Protein AF-A0A7S2HSY0-F1 (afdb_monomer_lite)

Structure (mmCIF, N/CA/C/O backbone):
data_AF-A0A7S2HSY0-F1
#
_entry.id   AF-A0A7S2HSY0-F1
#
loop_
_atom_site.group_PDB
_atom_site.id
_atom_site.type_symbol
_atom_site.label_atom_id
_atom_site.label_alt_id
_atom_site.label_comp_id
_atom_site.label_asym_id
_atom_site.label_entity_id
_atom_site.label_seq_id
_atom_site.pdbx_PDB_ins_code
_atom_site.Cartn_x
_atom_site.Cartn_y
_atom_site.Cartn_z
_atom_site.occupancy
_atom_site.B_iso_or_equiv
_atom_site.auth_seq_id
_atom_site.auth_comp_id
_atom_site.auth_asym_id
_atom_site.auth_atom_id
_atom_site.pdbx_PDB_model_num
ATOM 1 N N . GLY A 1 1 ? -16.387 -2.487 24.674 1.00 50.28 1 GLY A N 1
ATOM 2 C CA . GLY A 1 1 ? -15.276 -2.075 25.544 1.00 50.28 1 GLY A CA 1
ATOM 3 C C . GLY A 1 1 ? -14.311 -3.223 25.695 1.00 50.28 1 GLY A C 1
ATOM 4 O O . GLY A 1 1 ? -14.611 -4.156 26.430 1.00 50.28 1 GLY A O 1
ATOM 5 N N . ARG A 1 2 ? -13.212 -3.181 24.946 1.00 49.91 2 ARG A N 1
ATOM 6 C CA . ARG A 1 2 ? -11.976 -3.910 25.230 1.00 49.91 2 ARG A CA 1
ATOM 7 C C . ARG A 1 2 ? -10.897 -3.229 24.392 1.00 49.91 2 ARG A C 1
ATOM 9 O O . ARG A 1 2 ? -10.767 -3.517 23.208 1.00 49.91 2 ARG A O 1
ATOM 16 N N . ASP A 1 3 ? -10.231 -2.250 24.988 1.00 60.75 3 ASP A N 1
ATOM 17 C CA . ASP A 1 3 ? -9.017 -1.666 24.432 1.00 60.75 3 ASP A CA 1
ATOM 18 C C . ASP A 1 3 ? -7.952 -2.764 24.460 1.00 60.75 3 ASP A C 1
ATOM 20 O O . ASP A 1 3 ? -7.423 -3.101 25.517 1.00 60.75 3 ASP A O 1
ATOM 24 N N . ASP A 1 4 ? -7.742 -3.423 23.320 1.00 71.06 4 ASP A N 1
ATOM 25 C CA . ASP A 1 4 ? -6.657 -4.381 23.150 1.00 71.06 4 ASP A CA 1
ATOM 26 C C . ASP A 1 4 ? -5.344 -3.582 23.070 1.00 71.06 4 ASP A C 1
ATOM 28 O O . ASP A 1 4 ? -5.139 -2.845 22.096 1.00 71.06 4 ASP A O 1
ATOM 32 N N . PRO A 1 5 ? -4.461 -3.672 24.081 1.00 71.12 5 PRO A N 1
ATOM 33 C CA . PRO A 1 5 ? -3.216 -2.912 24.097 1.00 71.12 5 PRO A CA 1
ATOM 34 C C . PRO A 1 5 ? -2.308 -3.268 22.910 1.00 71.12 5 PRO A C 1
ATOM 36 O O . PRO A 1 5 ? -1.558 -2.411 22.444 1.00 71.12 5 PRO A O 1
ATOM 39 N N . GLY A 1 6 ? -2.415 -4.488 22.369 1.00 82.94 6 GLY A N 1
ATOM 40 C CA . GLY A 1 6 ? -1.711 -4.890 21.154 1.00 82.94 6 GLY A CA 1
ATOM 41 C C . GLY A 1 6 ? -2.237 -4.166 19.917 1.00 82.94 6 GLY A C 1
ATOM 42 O O . GLY A 1 6 ? -1.451 -3.721 19.083 1.00 82.94 6 GLY A O 1
ATOM 43 N N . ARG A 1 7 ? -3.557 -3.961 19.827 1.00 81.81 7 ARG A N 1
ATOM 44 C CA . ARG A 1 7 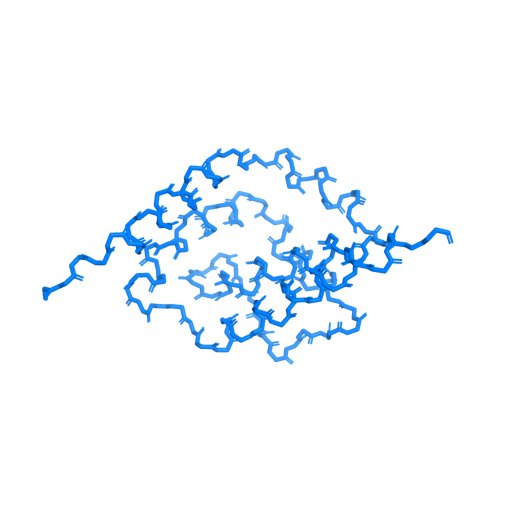? -4.186 -3.214 18.726 1.00 81.81 7 ARG A CA 1
ATOM 45 C C . ARG A 1 7 ? -3.765 -1.748 18.722 1.00 81.81 7 ARG A C 1
ATOM 47 O O . ARG A 1 7 ? -3.405 -1.226 17.672 1.00 81.81 7 ARG A O 1
ATOM 54 N N . ALA A 1 8 ? -3.779 -1.097 19.885 1.00 85.19 8 ALA A N 1
ATOM 55 C CA . ALA A 1 8 ? -3.350 0.296 20.014 1.00 85.19 8 ALA A CA 1
ATOM 56 C C . ALA A 1 8 ? -1.855 0.472 19.687 1.00 85.19 8 ALA A C 1
ATOM 58 O O . ALA A 1 8 ? -1.487 1.396 18.965 1.00 85.19 8 ALA A O 1
ATOM 59 N N . ALA A 1 9 ? -1.001 -0.446 20.151 1.00 88.94 9 ALA A N 1
ATOM 60 C CA . ALA A 1 9 ? 0.423 -0.426 19.828 1.00 88.94 9 ALA A CA 1
ATOM 61 C C . ALA A 1 9 ? 0.682 -0.637 18.326 1.00 88.94 9 ALA A C 1
ATOM 63 O O . ALA A 1 9 ? 1.468 0.100 17.736 1.00 88.94 9 ALA A O 1
ATOM 64 N N . ALA A 1 10 ? -0.005 -1.595 17.693 1.00 87.75 10 ALA A N 1
ATOM 65 C CA . ALA A 1 10 ? 0.102 -1.833 16.253 1.00 87.75 10 ALA A CA 1
ATOM 66 C C . ALA A 1 10 ? -0.368 -0.622 15.434 1.00 87.75 10 ALA A C 1
ATOM 68 O O . ALA A 1 10 ? 0.255 -0.272 14.434 1.00 87.75 10 ALA A O 1
ATOM 69 N N . PHE A 1 11 ? -1.435 0.041 15.884 1.00 89.75 11 PHE A N 1
ATOM 70 C CA . PHE A 1 11 ? -1.953 1.254 15.263 1.00 89.75 11 PHE A CA 1
ATOM 71 C C . PHE A 1 11 ? -0.922 2.391 15.278 1.00 89.75 11 PHE A C 1
ATOM 73 O O . PHE A 1 11 ? -0.629 2.970 14.232 1.00 89.75 11 PHE A O 1
ATOM 80 N N . GLU A 1 12 ? -0.351 2.700 16.446 1.00 90.19 12 GLU A N 1
ATOM 81 C CA . GLU A 1 12 ? 0.638 3.778 16.582 1.00 90.19 12 GLU A CA 1
ATOM 82 C C . GLU A 1 12 ? 1.959 3.447 15.880 1.00 90.19 12 GLU A C 1
ATOM 84 O O . GLU A 1 12 ? 2.525 4.311 15.211 1.00 90.19 12 GLU A O 1
ATOM 89 N N . ALA A 1 13 ? 2.422 2.195 15.955 1.00 90.62 13 ALA A N 1
ATOM 90 C CA . ALA A 1 13 ? 3.607 1.751 15.225 1.00 90.62 13 ALA A CA 1
ATOM 91 C C . ALA A 1 13 ? 3.424 1.924 13.711 1.00 90.62 13 ALA A C 1
ATOM 93 O O . ALA A 1 13 ? 4.269 2.529 13.053 1.00 90.62 13 ALA A O 1
ATOM 94 N N . LEU A 1 14 ? 2.286 1.471 13.172 1.00 89.38 14 LEU A N 1
ATOM 95 C CA . LEU A 1 14 ? 1.962 1.636 11.759 1.00 89.38 14 LEU A CA 1
ATOM 96 C C . LEU A 1 14 ? 1.914 3.118 11.376 1.00 89.38 14 LEU A C 1
ATOM 98 O O . LEU A 1 14 ? 2.530 3.516 10.394 1.00 89.38 14 LEU A O 1
ATOM 102 N N . LYS A 1 15 ? 1.237 3.954 12.166 1.00 90.50 15 LYS A N 1
ATOM 103 C CA . LYS A 1 15 ? 1.156 5.396 11.913 1.00 90.50 15 LYS A CA 1
ATOM 104 C C . LYS A 1 15 ? 2.540 6.053 11.879 1.00 90.50 15 LYS A C 1
ATOM 106 O O . LYS A 1 15 ? 2.825 6.783 10.935 1.00 90.50 15 LYS A O 1
ATOM 111 N N . SER A 1 16 ? 3.402 5.736 12.846 1.00 91.06 16 SER A N 1
ATOM 112 C CA . SER A 1 16 ? 4.780 6.234 12.887 1.00 91.06 16 SER A CA 1
ATOM 113 C C . SER A 1 16 ? 5.559 5.851 11.628 1.00 91.06 16 SER A C 1
ATOM 115 O O . SER A 1 16 ? 6.187 6.709 11.021 1.00 91.06 16 SER A O 1
ATOM 117 N N . THR A 1 17 ? 5.487 4.591 11.187 1.00 92.12 17 THR A N 1
ATOM 118 C CA . THR A 1 17 ? 6.174 4.141 9.963 1.00 92.12 17 THR A CA 1
ATOM 119 C C . THR A 1 17 ? 5.642 4.833 8.704 1.00 92.12 17 THR A C 1
ATOM 121 O O . THR A 1 17 ? 6.395 5.122 7.778 1.00 92.12 17 THR A O 1
ATOM 124 N N . LEU A 1 18 ? 4.341 5.124 8.647 1.00 92.38 18 LEU A N 1
ATOM 125 C CA . LEU A 1 18 ? 3.716 5.799 7.503 1.00 92.38 18 LEU A CA 1
ATOM 126 C C . LEU A 1 18 ? 4.090 7.282 7.386 1.00 92.38 18 LEU A C 1
ATOM 128 O O . LEU A 1 18 ? 4.004 7.859 6.293 1.00 92.38 18 LEU A O 1
ATOM 132 N N . ASP A 1 19 ? 4.502 7.908 8.485 1.00 90.62 19 ASP A N 1
ATOM 133 C CA . ASP A 1 19 ? 4.986 9.287 8.484 1.00 90.62 19 ASP A CA 1
ATOM 134 C C . ASP A 1 19 ? 6.381 9.408 7.846 1.00 90.62 19 ASP A C 1
ATOM 136 O O . ASP A 1 19 ? 6.660 10.421 7.200 1.00 90.62 19 ASP A O 1
ATOM 140 N N . ASP A 1 20 ? 7.187 8.342 7.886 1.00 93.44 20 ASP A N 1
ATOM 141 C CA . ASP A 1 20 ? 8.519 8.284 7.265 1.00 93.44 20 ASP A CA 1
ATOM 142 C C . ASP A 1 20 ? 8.474 8.134 5.731 1.00 93.44 20 ASP A C 1
ATOM 144 O O . ASP A 1 20 ? 9.462 8.384 5.030 1.00 93.44 20 ASP A O 1
ATOM 148 N N . ILE A 1 21 ? 7.323 7.749 5.166 1.00 94.56 21 ILE A N 1
ATOM 149 C CA . ILE A 1 21 ? 7.168 7.564 3.719 1.00 94.56 21 ILE A CA 1
ATOM 150 C C . ILE A 1 21 ? 6.989 8.923 3.033 1.00 94.56 21 ILE A C 1
ATOM 152 O O . ILE A 1 21 ? 6.042 9.673 3.289 1.00 94.56 21 ILE A O 1
ATOM 156 N N . SER A 1 22 ? 7.876 9.214 2.080 1.00 95.75 22 SER A N 1
ATOM 157 C CA . SER A 1 22 ? 7.871 10.454 1.306 1.00 95.75 22 SER A CA 1
ATOM 158 C C . SER A 1 22 ? 7.482 10.220 -0.155 1.00 95.75 22 SER A C 1
ATOM 160 O O . SER A 1 22 ? 7.630 9.132 -0.706 1.00 95.75 22 SER A O 1
ATOM 162 N N . VAL A 1 23 ? 7.033 11.277 -0.838 1.00 96.12 23 VAL A N 1
ATOM 163 C CA . VAL A 1 23 ? 6.786 11.218 -2.292 1.00 96.12 23 VAL A CA 1
ATOM 164 C C . VAL A 1 23 ? 8.056 10.823 -3.044 1.00 96.12 23 VAL A C 1
ATOM 166 O O . VAL A 1 23 ? 7.985 10.040 -3.988 1.00 96.12 23 VAL A O 1
ATOM 169 N N . LYS A 1 24 ? 9.216 11.333 -2.609 1.00 96.25 24 LYS A N 1
ATOM 170 C CA . LYS A 1 24 ? 10.506 11.004 -3.214 1.00 96.25 24 LYS A CA 1
ATOM 171 C C . LYS A 1 24 ? 10.816 9.513 -3.089 1.00 96.25 24 LYS A C 1
ATOM 173 O O . LYS A 1 24 ? 11.123 8.899 -4.100 1.00 96.25 24 LYS A O 1
ATOM 178 N N . SER A 1 25 ? 10.667 8.926 -1.899 1.00 96.31 25 SER A N 1
ATOM 179 C CA . SER A 1 25 ? 10.943 7.497 -1.711 1.00 96.31 25 SER A CA 1
ATOM 180 C C . SER A 1 25 ? 10.023 6.617 -2.555 1.00 96.31 25 SER A C 1
ATOM 182 O O . SER A 1 25 ? 10.495 5.634 -3.107 1.00 96.31 25 SER A O 1
ATOM 184 N N . ILE A 1 26 ? 8.752 6.994 -2.753 1.00 96.56 26 ILE A N 1
ATOM 185 C CA . ILE A 1 26 ? 7.865 6.282 -3.689 1.00 96.56 26 ILE A CA 1
ATOM 186 C C . ILE A 1 26 ? 8.343 6.407 -5.141 1.00 96.56 26 ILE A C 1
ATOM 188 O O . ILE A 1 26 ? 8.318 5.426 -5.879 1.00 96.56 26 ILE A O 1
ATOM 192 N N . LEU A 1 27 ? 8.766 7.596 -5.578 1.00 96.00 27 LEU A N 1
ATOM 193 C CA . LEU A 1 27 ? 9.273 7.792 -6.940 1.00 96.00 27 LEU A CA 1
ATOM 194 C C . LEU A 1 27 ? 10.554 6.989 -7.188 1.00 96.00 27 LEU A C 1
ATOM 196 O O . LEU A 1 27 ? 10.639 6.302 -8.204 1.00 96.00 27 LEU A O 1
ATOM 200 N N . ASP A 1 28 ? 11.493 7.023 -6.245 1.00 96.12 28 ASP A N 1
ATOM 201 C CA . ASP A 1 28 ? 12.734 6.250 -6.309 1.00 96.12 28 ASP A CA 1
ATOM 202 C C . ASP A 1 28 ? 12.420 4.741 -6.310 1.00 96.12 28 ASP A C 1
ATOM 204 O O . ASP A 1 28 ? 12.915 3.996 -7.156 1.00 96.12 28 ASP A O 1
ATOM 208 N N . PHE A 1 29 ? 11.500 4.296 -5.447 1.00 95.50 29 PHE A N 1
ATOM 209 C CA . PHE A 1 29 ? 11.060 2.902 -5.363 1.00 95.50 29 PHE A CA 1
ATOM 210 C C . PHE A 1 29 ? 10.406 2.394 -6.654 1.00 95.50 29 PHE A C 1
ATOM 212 O O . PHE A 1 29 ? 10.634 1.256 -7.046 1.00 95.50 29 PHE A O 1
ATOM 219 N N . ARG A 1 30 ? 9.655 3.230 -7.382 1.00 94.81 30 ARG A N 1
ATOM 220 C CA . ARG A 1 30 ? 9.100 2.856 -8.700 1.00 94.81 30 ARG A CA 1
ATOM 221 C C . ARG A 1 30 ? 10.171 2.594 -9.753 1.00 94.81 30 ARG A C 1
ATOM 223 O O . ARG A 1 30 ? 9.936 1.809 -10.664 1.00 94.81 30 ARG A O 1
ATOM 230 N N . VAL A 1 31 ? 11.298 3.294 -9.677 1.00 93.38 31 VAL A N 1
ATOM 231 C CA . VAL A 1 31 ? 12.403 3.121 -10.627 1.00 93.38 31 VAL A CA 1
ATOM 232 C C . VAL A 1 31 ? 13.250 1.916 -10.234 1.00 93.38 31 VAL A C 1
ATOM 234 O O . VAL A 1 31 ? 13.617 1.121 -11.090 1.00 93.38 31 VAL A O 1
ATOM 237 N N . MET A 1 32 ? 13.539 1.774 -8.940 1.00 93.88 32 MET A N 1
ATOM 238 C CA . MET A 1 32 ? 14.461 0.762 -8.421 1.00 93.88 32 MET A CA 1
ATOM 239 C C . MET A 1 32 ? 13.812 -0.598 -8.149 1.00 93.88 32 MET A C 1
ATOM 241 O O . MET A 1 32 ? 14.513 -1.601 -8.133 1.00 93.88 32 MET A O 1
ATOM 245 N N . GLY A 1 33 ? 12.502 -0.638 -7.899 1.00 90.88 33 GLY A N 1
ATOM 246 C CA . GLY A 1 33 ? 11.779 -1.860 -7.540 1.00 90.88 33 GLY A CA 1
ATOM 247 C C . GLY A 1 33 ? 11.431 -2.758 -8.726 1.00 90.88 33 GLY A C 1
ATOM 248 O O . GLY A 1 33 ? 11.073 -3.910 -8.520 1.00 90.88 33 GLY A O 1
ATOM 249 N N . ALA A 1 34 ? 11.546 -2.258 -9.959 1.00 91.19 34 ALA A N 1
ATOM 250 C CA . ALA A 1 34 ? 11.261 -3.046 -11.151 1.00 91.19 34 ALA A CA 1
ATOM 251 C C . ALA A 1 34 ? 12.275 -4.191 -11.308 1.00 91.19 34 ALA A C 1
ATOM 253 O O . ALA A 1 34 ? 13.484 -3.957 -11.323 1.00 91.19 34 ALA A O 1
ATOM 254 N N . GLY A 1 35 ? 11.781 -5.419 -11.457 1.00 90.62 35 GLY A N 1
ATOM 255 C CA . GLY A 1 35 ? 12.602 -6.624 -11.539 1.00 90.62 35 GLY A CA 1
ATOM 256 C C . GLY A 1 35 ? 13.153 -7.093 -10.191 1.00 90.62 35 GLY A C 1
ATOM 257 O O . GLY A 1 35 ? 14.030 -7.955 -10.176 1.00 90.62 35 GLY A O 1
ATOM 258 N N . VAL A 1 36 ? 12.672 -6.537 -9.072 1.00 94.38 36 VAL A N 1
ATOM 259 C CA . VAL A 1 36 ? 13.017 -6.974 -7.712 1.00 94.38 36 VAL A CA 1
ATOM 260 C C . VAL A 1 36 ? 11.774 -7.618 -7.090 1.00 94.38 36 VAL A C 1
ATOM 262 O O . VAL A 1 36 ? 10.942 -6.894 -6.544 1.00 94.38 36 VAL A O 1
ATOM 265 N N . PRO A 1 37 ? 11.637 -8.956 -7.136 1.00 92.81 37 PRO A N 1
ATOM 266 C CA . PRO A 1 37 ? 10.404 -9.653 -6.760 1.00 92.81 37 PRO A CA 1
ATOM 267 C C . PRO A 1 37 ? 9.845 -9.269 -5.377 1.00 92.81 37 PRO A C 1
ATOM 269 O O . PRO A 1 37 ? 8.684 -8.874 -5.270 1.00 92.81 37 PRO A O 1
ATOM 272 N N . VAL A 1 38 ? 10.700 -9.193 -4.349 1.00 94.75 38 VAL A N 1
ATOM 273 C CA . VAL A 1 38 ? 10.322 -8.707 -3.008 1.00 94.75 38 VAL A CA 1
ATOM 274 C C . VAL A 1 38 ? 9.734 -7.292 -3.043 1.00 94.75 38 VAL A C 1
ATOM 276 O O . VAL A 1 38 ? 8.726 -7.016 -2.393 1.00 94.75 38 VAL A O 1
ATOM 279 N N . ALA A 1 39 ? 10.342 -6.371 -3.794 1.00 95.06 39 ALA A N 1
ATOM 280 C CA . ALA A 1 39 ? 9.861 -4.995 -3.888 1.00 95.06 39 ALA A CA 1
ATOM 281 C C . ALA A 1 39 ? 8.508 -4.932 -4.608 1.00 95.06 39 ALA A C 1
ATOM 283 O O . ALA A 1 39 ? 7.602 -4.228 -4.160 1.00 95.06 39 ALA A O 1
ATOM 284 N N . GLU A 1 40 ? 8.350 -5.700 -5.685 1.00 95.81 40 GLU A N 1
ATOM 285 C CA . GLU A 1 40 ? 7.100 -5.795 -6.437 1.00 95.81 40 GLU A CA 1
ATOM 286 C C . GLU A 1 40 ? 5.968 -6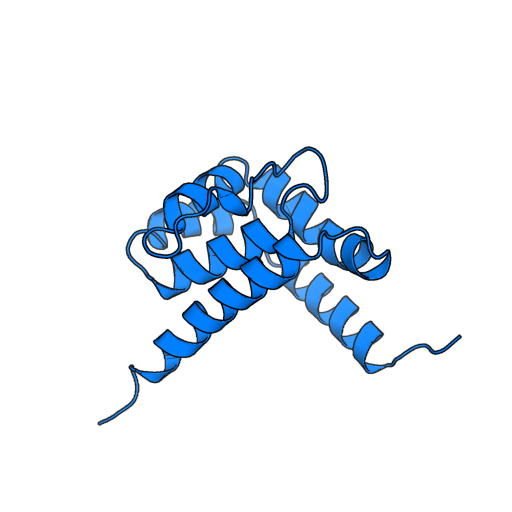.375 -5.580 1.00 95.81 40 GLU A C 1
ATOM 288 O O . GLU A 1 40 ? 4.855 -5.835 -5.566 1.00 95.81 40 GLU A O 1
ATOM 293 N N . ALA A 1 41 ? 6.263 -7.416 -4.801 1.00 95.94 41 ALA A N 1
ATOM 294 C CA . ALA A 1 41 ? 5.335 -8.038 -3.870 1.00 95.94 41 ALA A CA 1
ATOM 295 C C . ALA A 1 41 ? 4.930 -7.077 -2.738 1.00 95.94 41 ALA A C 1
ATOM 297 O O . ALA A 1 41 ? 3.737 -6.875 -2.511 1.00 95.94 41 ALA A O 1
ATOM 298 N N . VAL A 1 42 ? 5.881 -6.389 -2.090 1.00 96.44 42 VAL A N 1
ATOM 299 C CA . VAL A 1 42 ? 5.582 -5.379 -1.049 1.00 96.44 42 VAL A CA 1
ATOM 300 C C . VAL A 1 42 ? 4.725 -4.242 -1.605 1.00 96.44 42 VAL A C 1
ATOM 302 O O . VAL A 1 42 ? 3.740 -3.832 -0.984 1.00 96.44 42 VAL A O 1
ATOM 305 N N . ALA A 1 43 ? 5.067 -3.739 -2.792 1.00 97.00 43 ALA A N 1
ATOM 306 C CA . ALA A 1 43 ? 4.311 -2.681 -3.451 1.00 97.00 43 ALA A CA 1
ATOM 307 C C . ALA A 1 43 ? 2.865 -3.099 -3.722 1.00 97.00 43 ALA A C 1
ATOM 309 O O . ALA A 1 43 ? 1.928 -2.332 -3.486 1.00 97.00 43 ALA A O 1
ATOM 310 N N . THR A 1 44 ? 2.692 -4.326 -4.207 1.00 97.50 44 THR A N 1
ATOM 311 C CA . THR A 1 44 ? 1.384 -4.883 -4.545 1.00 97.50 44 THR A CA 1
ATOM 312 C C . THR A 1 44 ? 0.575 -5.164 -3.292 1.00 97.50 44 THR A C 1
ATOM 314 O O . THR A 1 44 ? -0.605 -4.826 -3.257 1.00 97.50 44 THR A O 1
ATOM 317 N N . ALA A 1 45 ? 1.202 -5.677 -2.233 1.00 97.50 45 ALA A N 1
ATOM 318 C CA . ALA A 1 45 ? 0.564 -5.876 -0.939 1.00 97.50 45 ALA A CA 1
ATOM 319 C C . ALA A 1 45 ? 0.010 -4.558 -0.381 1.00 97.50 45 ALA A C 1
ATOM 321 O O . ALA A 1 45 ? -1.169 -4.475 -0.029 1.00 97.50 45 ALA A O 1
ATOM 322 N N . ALA A 1 46 ? 0.830 -3.502 -0.374 1.00 97.06 46 ALA A N 1
ATOM 323 C CA . ALA A 1 46 ? 0.416 -2.179 0.080 1.00 97.06 46 ALA A CA 1
ATOM 324 C C . ALA A 1 46 ? -0.708 -1.6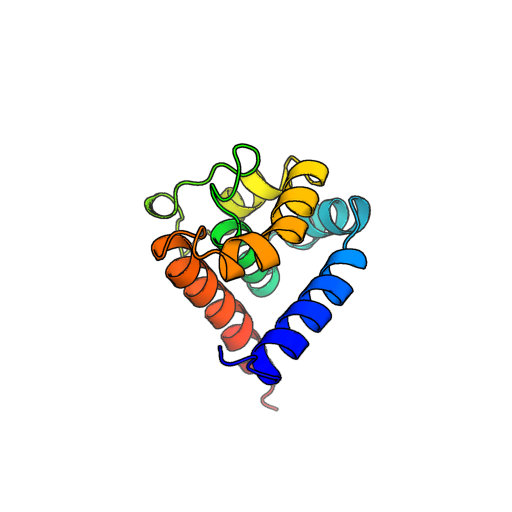00 -0.794 1.00 97.06 46 ALA A C 1
ATOM 326 O O . ALA A 1 46 ? -1.678 -1.054 -0.270 1.00 97.06 46 ALA A O 1
ATOM 327 N N . ALA A 1 47 ? -0.615 -1.758 -2.117 1.00 97.25 47 ALA A N 1
ATOM 328 C CA . ALA A 1 47 ? -1.643 -1.309 -3.050 1.00 97.25 47 ALA A CA 1
ATOM 329 C C . ALA A 1 47 ? -2.975 -2.060 -2.869 1.00 97.25 47 ALA A C 1
ATOM 331 O O . ALA A 1 47 ? -4.030 -1.431 -2.907 1.00 97.25 47 ALA A O 1
ATOM 332 N N . CYS A 1 48 ? -2.934 -3.373 -2.613 1.00 97.50 48 CYS A N 1
ATOM 333 C CA . CYS A 1 48 ? -4.114 -4.178 -2.295 1.00 97.50 48 CYS A CA 1
ATOM 334 C C . CYS A 1 48 ? -4.758 -3.726 -0.987 1.00 97.50 48 CYS A C 1
ATOM 336 O O . CYS A 1 48 ? -5.965 -3.517 -0.949 1.00 97.50 48 CYS A O 1
ATOM 338 N N . ALA A 1 49 ? -3.960 -3.521 0.067 1.00 96.94 49 ALA A N 1
ATOM 339 C CA . ALA A 1 49 ? -4.461 -3.149 1.389 1.00 96.94 49 ALA A CA 1
ATOM 340 C C . ALA A 1 49 ? -5.305 -1.865 1.351 1.00 96.94 49 ALA A C 1
ATOM 342 O O . ALA A 1 49 ? -6.306 -1.749 2.058 1.00 96.94 49 ALA A O 1
ATOM 343 N N . ILE A 1 50 ? -4.919 -0.917 0.498 1.00 96.69 50 ILE A N 1
ATOM 344 C CA . ILE A 1 50 ? -5.558 0.398 0.402 1.00 96.69 50 ILE A CA 1
ATOM 345 C C . ILE A 1 50 ? -6.514 0.541 -0.786 1.00 96.69 50 ILE A C 1
ATOM 347 O O . ILE A 1 50 ? -7.086 1.615 -0.980 1.00 96.69 50 ILE A O 1
ATOM 351 N N . ALA A 1 51 ? -6.692 -0.513 -1.585 1.00 96.44 51 ALA A N 1
ATOM 352 C CA . ALA A 1 51 ? -7.526 -0.480 -2.778 1.00 96.44 51 ALA A CA 1
ATOM 353 C C . ALA A 1 51 ? -8.967 -0.083 -2.431 1.00 96.44 51 ALA A C 1
ATOM 355 O O . ALA A 1 51 ? -9.615 -0.708 -1.600 1.00 96.44 51 ALA A O 1
ATOM 356 N N . ASN A 1 52 ? -9.501 0.949 -3.074 1.00 94.19 52 ASN A N 1
ATOM 357 C CA . ASN A 1 52 ? -10.880 1.412 -2.884 1.00 94.19 52 ASN A CA 1
ATOM 358 C C . ASN A 1 52 ? -11.241 1.759 -1.421 1.00 94.19 52 ASN A C 1
ATOM 360 O O . ASN A 1 52 ? -12.419 1.820 -1.076 1.00 94.19 52 ASN A O 1
ATOM 364 N N . VAL A 1 53 ? -10.248 2.003 -0.552 1.00 92.44 53 VAL A N 1
ATOM 365 C CA . VAL A 1 53 ? -10.478 2.563 0.795 1.00 92.44 53 VAL A CA 1
ATOM 366 C C . VAL A 1 53 ? -10.993 4.004 0.693 1.00 92.44 53 VAL A C 1
ATOM 368 O O . VAL A 1 53 ? -11.761 4.473 1.537 1.00 92.44 53 VAL A O 1
ATOM 371 N N . ASP A 1 54 ? -10.568 4.698 -0.360 1.00 89.94 54 ASP A N 1
ATOM 372 C CA . ASP A 1 54 ? -11.137 5.941 -0.858 1.00 89.94 54 ASP A CA 1
ATOM 373 C C . ASP A 1 54 ? -11.121 5.948 -2.399 1.00 89.94 54 ASP A C 1
ATOM 375 O O . ASP A 1 54 ? -10.652 5.003 -3.037 1.00 89.94 54 ASP A O 1
ATOM 379 N N . ASP A 1 55 ? -11.614 7.031 -3.001 1.00 89.19 55 ASP A N 1
ATOM 380 C CA . ASP A 1 55 ? -11.740 7.160 -4.458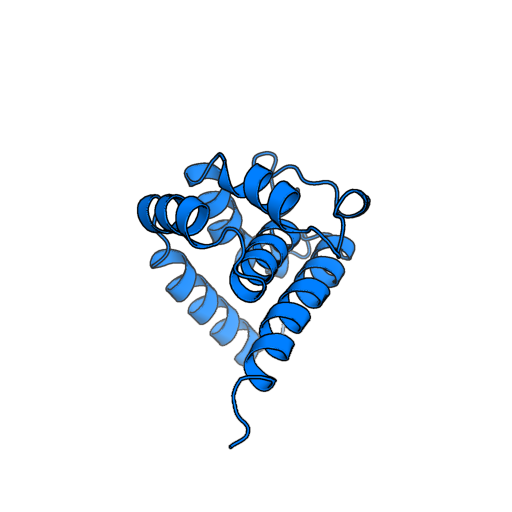 1.00 89.19 55 ASP A CA 1
ATOM 381 C C . ASP A 1 55 ? -10.403 7.427 -5.181 1.00 89.19 55 ASP A C 1
ATOM 383 O O . ASP A 1 55 ? -10.382 7.670 -6.390 1.00 89.19 55 ASP A O 1
ATOM 387 N N . THR A 1 56 ? -9.270 7.444 -4.467 1.00 91.19 56 THR A N 1
ATOM 388 C CA . THR A 1 56 ? -7.984 7.868 -5.040 1.00 91.19 56 THR A CA 1
ATOM 389 C C . THR A 1 56 ? -7.093 6.706 -5.476 1.00 91.19 56 THR A C 1
ATOM 391 O O . THR A 1 56 ? -6.400 6.837 -6.491 1.00 91.19 56 THR A O 1
ATOM 394 N N . VAL A 1 57 ? -7.144 5.563 -4.780 1.00 92.88 57 VAL A N 1
ATOM 395 C CA . VAL A 1 57 ? -6.443 4.326 -5.164 1.00 92.88 57 VAL A CA 1
ATOM 396 C C . VAL A 1 57 ? -7.464 3.291 -5.620 1.00 92.88 57 VAL A C 1
ATOM 398 O O . VAL A 1 57 ? -7.944 2.475 -4.841 1.00 92.88 57 VAL A O 1
ATOM 401 N N . VAL A 1 58 ? -7.798 3.329 -6.909 1.00 92.00 58 VAL A N 1
ATOM 402 C CA . VAL A 1 58 ? -8.791 2.429 -7.505 1.00 92.00 58 VAL A CA 1
ATOM 403 C C . VAL A 1 58 ? -8.087 1.227 -8.126 1.00 92.00 58 VAL A C 1
ATOM 405 O O . VAL A 1 58 ? -7.385 1.352 -9.132 1.00 92.00 58 VAL A O 1
ATOM 408 N N . LEU A 1 59 ? -8.286 0.055 -7.527 1.00 92.81 59 LEU A N 1
ATOM 409 C CA . LEU A 1 59 ? -7.729 -1.218 -7.982 1.00 92.81 59 LEU A CA 1
ATOM 410 C C . LEU A 1 59 ? -8.783 -2.315 -7.872 1.00 92.81 59 LEU A C 1
ATOM 412 O O . LEU A 1 59 ? -9.496 -2.411 -6.879 1.00 92.81 59 LEU A O 1
ATOM 416 N N . ARG A 1 60 ? -8.864 -3.173 -8.887 1.00 93.44 60 ARG A N 1
ATOM 417 C CA . ARG A 1 60 ? -9.701 -4.372 -8.848 1.00 93.44 60 ARG A CA 1
ATOM 418 C C . ARG A 1 60 ? -8.831 -5.549 -8.450 1.00 93.44 60 ARG A C 1
ATOM 420 O O . ARG A 1 60 ? -7.964 -5.944 -9.222 1.00 93.44 60 ARG A O 1
ATOM 427 N N . ILE A 1 61 ? -9.066 -6.089 -7.256 1.00 93.62 61 ILE A N 1
ATOM 428 C CA . ILE A 1 61 ? -8.267 -7.190 -6.706 1.00 93.62 61 ILE A CA 1
ATOM 429 C C . ILE A 1 61 ? -8.273 -8.413 -7.637 1.00 93.62 61 ILE A C 1
ATOM 431 O O . ILE A 1 61 ? -7.224 -9.000 -7.872 1.00 93.62 61 ILE A O 1
ATOM 435 N N . GLY A 1 62 ? -9.419 -8.738 -8.245 1.00 90.88 62 GLY A N 1
ATOM 436 C CA . GLY A 1 62 ? -9.536 -9.856 -9.191 1.00 90.88 62 GLY A CA 1
ATOM 437 C C . GLY A 1 62 ? -8.776 -9.687 -10.515 1.00 90.88 62 GLY A C 1
ATOM 438 O O . GLY A 1 62 ? -8.606 -10.670 -11.226 1.00 90.88 62 GLY A O 1
ATOM 439 N N . ASP A 1 63 ? -8.298 -8.478 -10.836 1.00 92.44 63 ASP A N 1
ATOM 440 C CA . ASP A 1 63 ? -7.542 -8.188 -12.065 1.00 92.44 63 ASP A CA 1
ATOM 441 C C . ASP A 1 63 ? -6.016 -8.188 -11.823 1.00 92.44 63 ASP A C 1
ATOM 443 O O . ASP A 1 63 ? -5.242 -7.763 -12.688 1.00 92.44 63 ASP A O 1
ATOM 447 N N . ILE A 1 64 ? -5.560 -8.557 -10.623 1.00 93.50 64 ILE A N 1
ATOM 448 C CA . ILE A 1 64 ? -4.134 -8.613 -10.289 1.00 93.50 64 ILE A CA 1
ATOM 449 C C . ILE A 1 64 ? -3.588 -9.973 -10.717 1.00 93.50 64 ILE A C 1
ATOM 451 O O . ILE A 1 64 ? -4.056 -11.007 -10.248 1.00 93.50 64 ILE A O 1
ATOM 455 N N . ASN A 1 65 ? -2.583 -9.963 -11.594 1.00 91.88 65 ASN A N 1
ATOM 456 C CA . ASN A 1 65 ? -1.838 -11.166 -11.940 1.00 91.88 65 ASN A CA 1
ATOM 457 C C . ASN A 1 65 ? -0.837 -11.477 -10.809 1.00 91.88 65 ASN A C 1
ATOM 459 O O . ASN A 1 65 ? 0.032 -10.641 -10.560 1.00 91.88 65 ASN A O 1
ATOM 463 N N . PRO A 1 66 ? -0.929 -12.628 -10.120 1.00 89.62 66 PRO A N 1
ATOM 464 C CA . PRO A 1 66 ? 0.019 -12.974 -9.064 1.00 89.62 66 PRO A CA 1
ATOM 465 C C . PRO A 1 66 ? 1.444 -13.216 -9.583 1.00 89.62 66 PRO A C 1
ATOM 467 O O . PRO A 1 66 ? 2.391 -12.957 -8.847 1.00 89.62 66 PRO A O 1
ATOM 470 N N . ASP A 1 67 ? 1.599 -13.646 -10.840 1.00 90.25 67 ASP A N 1
ATOM 471 C CA . ASP A 1 67 ? 2.909 -13.920 -11.449 1.00 90.25 67 ASP A CA 1
ATOM 472 C C . ASP A 1 67 ? 3.598 -12.642 -11.957 1.00 90.25 67 ASP A C 1
ATOM 474 O O . ASP A 1 67 ? 4.817 -12.587 -12.090 1.00 90.25 67 ASP A O 1
ATOM 478 N N . GLU A 1 68 ? 2.814 -11.596 -12.230 1.00 92.00 68 GLU A N 1
ATOM 479 C CA . GLU A 1 68 ? 3.299 -10.282 -12.662 1.00 92.00 68 GLU A CA 1
ATOM 480 C C . GLU A 1 68 ? 2.553 -9.176 -11.896 1.00 92.00 68 GLU A C 1
ATOM 482 O O . GLU A 1 68 ? 1.698 -8.485 -12.461 1.00 92.00 68 GLU A O 1
ATOM 487 N N . PRO A 1 69 ? 2.828 -8.998 -10.593 1.00 93.44 69 PRO A N 1
ATOM 488 C CA . PRO A 1 69 ? 2.032 -8.113 -9.742 1.00 93.44 69 PRO A CA 1
ATOM 489 C C . PRO A 1 69 ? 2.402 -6.626 -9.911 1.00 93.44 69 PRO A C 1
ATOM 491 O O . PRO A 1 69 ? 1.588 -5.721 -9.679 1.00 93.44 69 PRO A O 1
ATOM 494 N N . TRP A 1 70 ? 3.616 -6.351 -10.398 1.00 95.25 70 TRP A N 1
ATOM 495 C CA . TRP A 1 70 ? 4.178 -5.007 -10.515 1.00 95.25 70 TRP A CA 1
ATOM 496 C C . TRP A 1 70 ? 3.365 -4.008 -11.350 1.00 95.25 70 TRP A C 1
ATOM 498 O O . TRP A 1 70 ? 3.167 -2.879 -10.886 1.00 95.25 70 TRP A O 1
ATOM 508 N N . PRO A 1 71 ? 2.821 -4.354 -12.535 1.00 95.00 71 PRO A N 1
ATOM 509 C CA . PRO A 1 71 ? 1.993 -3.433 -13.310 1.00 95.00 71 PRO A CA 1
ATOM 510 C C . PRO A 1 71 ? 0.776 -2.917 -12.533 1.00 95.00 71 PRO A C 1
ATOM 512 O O . PRO A 1 71 ? 0.371 -1.765 -12.714 1.00 95.00 71 PRO A O 1
ATOM 515 N N . ASN A 1 72 ? 0.190 -3.732 -11.651 1.00 94.12 72 ASN A N 1
ATOM 516 C CA . ASN A 1 72 ? -0.936 -3.325 -10.815 1.00 94.12 72 ASN A CA 1
ATOM 517 C C . ASN A 1 72 ? -0.477 -2.392 -9.687 1.00 94.12 72 ASN A C 1
ATOM 519 O O . ASN A 1 72 ? -1.108 -1.353 -9.479 1.00 94.12 72 ASN A O 1
ATOM 523 N N . ALA A 1 73 ? 0.654 -2.679 -9.035 1.00 94.88 73 ALA A N 1
ATOM 524 C CA . ALA A 1 73 ? 1.251 -1.763 -8.063 1.00 94.88 73 ALA A CA 1
ATOM 525 C C . ALA A 1 73 ? 1.595 -0.402 -8.688 1.00 94.88 73 ALA A C 1
ATOM 527 O O . ALA A 1 73 ? 1.263 0.647 -8.133 1.00 94.88 73 ALA A O 1
ATOM 528 N N . LEU A 1 74 ? 2.180 -0.391 -9.891 1.00 96.00 74 LEU A N 1
ATOM 529 C CA . LEU A 1 74 ? 2.538 0.837 -10.602 1.00 96.00 74 LEU A CA 1
ATOM 530 C C . LEU A 1 74 ? 1.339 1.755 -10.870 1.00 96.00 74 LEU A C 1
ATOM 532 O O . LEU A 1 74 ? 1.513 2.974 -10.853 1.00 96.00 74 LEU A O 1
ATOM 536 N N . LYS A 1 75 ? 0.129 1.213 -11.071 1.00 94.38 75 LYS A N 1
ATOM 537 C CA . LYS A 1 75 ? -1.097 2.023 -11.212 1.00 94.38 75 LYS A CA 1
ATOM 538 C C . LYS A 1 75 ? -1.382 2.827 -9.942 1.00 94.38 75 LYS A C 1
ATOM 540 O O . LYS A 1 75 ? -1.701 4.011 -10.037 1.00 94.38 75 LYS A O 1
ATOM 545 N N . ALA A 1 76 ? -1.220 2.214 -8.770 1.00 94.56 76 ALA A N 1
ATOM 546 C CA . ALA A 1 76 ? -1.385 2.894 -7.487 1.00 94.56 76 ALA A CA 1
ATOM 547 C C . ALA A 1 76 ? -0.239 3.887 -7.223 1.00 94.56 76 ALA A C 1
ATOM 549 O O . ALA A 1 76 ? -0.476 5.041 -6.864 1.00 94.56 76 ALA A O 1
ATOM 550 N N . LEU A 1 77 ? 1.006 3.478 -7.490 1.00 96.06 77 LEU A N 1
ATOM 551 C CA . LEU A 1 77 ? 2.197 4.307 -7.276 1.00 96.06 77 LEU A CA 1
ATOM 552 C C . LEU A 1 77 ? 2.325 5.468 -8.282 1.00 96.06 77 LEU A C 1
ATOM 554 O O . LEU A 1 77 ? 3.084 6.410 -8.046 1.00 96.06 77 LEU A O 1
ATOM 558 N N . ALA A 1 78 ? 1.578 5.450 -9.394 1.00 95.00 78 ALA A N 1
ATOM 559 C CA . ALA A 1 78 ? 1.575 6.517 -10.396 1.00 95.00 78 ALA A CA 1
ATOM 560 C C . ALA A 1 78 ? 1.189 7.885 -9.814 1.00 95.00 78 ALA A C 1
ATOM 562 O O . ALA A 1 78 ? 1.645 8.916 -10.311 1.00 95.00 78 ALA A O 1
ATOM 563 N N . LYS A 1 79 ? 0.379 7.894 -8.748 1.00 95.56 79 LYS A N 1
ATOM 564 C CA . LYS A 1 79 ? -0.031 9.095 -8.014 1.00 95.56 79 LYS A CA 1
ATOM 565 C C . LYS A 1 79 ? 0.474 9.004 -6.566 1.00 95.56 79 LYS A C 1
ATOM 567 O O . LYS A 1 79 ? -0.316 8.729 -5.663 1.00 95.56 79 LYS A O 1
ATOM 572 N N . PRO A 1 80 ? 1.771 9.260 -6.310 1.00 95.31 80 PRO A N 1
ATOM 573 C CA . PRO A 1 80 ? 2.399 8.992 -5.013 1.00 95.31 80 PRO A CA 1
ATOM 574 C C . PRO A 1 80 ? 1.745 9.758 -3.856 1.00 95.31 80 PRO A C 1
ATOM 576 O O . PRO A 1 80 ? 1.603 9.218 -2.765 1.00 95.31 80 PRO A O 1
ATOM 579 N N . GLY A 1 81 ? 1.281 10.990 -4.090 1.00 95.88 81 GLY A N 1
ATOM 580 C CA . GLY A 1 81 ? 0.561 11.761 -3.072 1.00 95.88 81 GLY A CA 1
ATOM 581 C C . GLY A 1 81 ? -0.778 11.135 -2.668 1.00 95.88 81 GLY A C 1
ATOM 582 O O . GLY A 1 81 ? -1.114 11.134 -1.488 1.00 95.88 81 GLY A O 1
ATOM 583 N N . HIS A 1 82 ? -1.525 10.571 -3.623 1.00 96.25 82 HIS A N 1
ATOM 584 C CA . HIS A 1 82 ? -2.764 9.846 -3.329 1.00 96.25 82 HIS A CA 1
ATOM 585 C C . HIS A 1 82 ? -2.470 8.544 -2.601 1.00 96.25 82 HIS A C 1
ATOM 587 O O . HIS A 1 82 ? -3.027 8.320 -1.534 1.00 96.25 82 HIS A O 1
ATOM 593 N N . PHE A 1 83 ? -1.513 7.768 -3.113 1.00 96.50 83 PHE A N 1
ATOM 594 C CA . PHE A 1 83 ? -1.065 6.532 -2.484 1.00 96.50 83 PHE A CA 1
ATOM 595 C C . PHE A 1 83 ? -0.698 6.742 -1.009 1.00 96.50 83 PHE A C 1
ATOM 597 O O . PHE A 1 83 ? -1.272 6.098 -0.139 1.00 96.50 83 PHE A O 1
ATOM 604 N N . ILE A 1 84 ? 0.185 7.702 -0.712 1.00 95.94 84 ILE A N 1
ATOM 605 C CA . ILE A 1 84 ? 0.611 8.013 0.661 1.00 95.94 84 ILE A CA 1
ATOM 606 C C . ILE A 1 84 ? -0.568 8.489 1.513 1.00 95.94 84 ILE A C 1
ATOM 608 O O . ILE A 1 84 ? -0.700 8.079 2.663 1.00 95.94 84 ILE A O 1
ATOM 612 N N . ASN A 1 85 ? -1.437 9.350 0.978 1.00 95.44 85 ASN A N 1
ATOM 613 C CA . ASN A 1 85 ? -2.593 9.838 1.725 1.00 95.44 85 ASN A CA 1
ATOM 614 C C . ASN A 1 85 ? -3.567 8.703 2.089 1.00 95.44 85 ASN A C 1
ATOM 616 O O . ASN A 1 85 ? -4.022 8.647 3.231 1.00 95.44 85 ASN A O 1
ATOM 620 N N . THR A 1 86 ? -3.870 7.789 1.168 1.00 95.88 86 THR A N 1
ATOM 621 C CA . THR A 1 86 ? -4.742 6.636 1.446 1.00 95.88 86 THR A CA 1
ATOM 622 C C . THR A 1 86 ? -4.062 5.642 2.378 1.00 95.88 86 THR A C 1
ATOM 624 O O . THR A 1 86 ? -4.692 5.158 3.316 1.00 95.88 86 THR A O 1
ATOM 627 N N . LEU A 1 87 ? -2.760 5.407 2.203 1.00 95.19 87 LEU A N 1
ATOM 628 C CA . LEU A 1 87 ? -1.965 4.562 3.090 1.00 95.19 87 LEU A CA 1
ATOM 629 C C . LEU A 1 87 ? -1.951 5.105 4.521 1.00 95.19 87 LEU A C 1
ATOM 631 O O . LEU A 1 87 ? -2.206 4.357 5.456 1.00 95.19 87 LEU A O 1
ATOM 635 N N . ARG A 1 88 ? -1.798 6.421 4.701 1.00 94.56 88 ARG A N 1
ATOM 636 C CA . ARG A 1 88 ? -1.958 7.069 6.010 1.00 94.56 88 ARG A CA 1
ATOM 637 C C . ARG A 1 88 ? -3.351 6.876 6.579 1.00 94.56 88 ARG A C 1
ATOM 639 O O . ARG A 1 88 ? -3.466 6.700 7.778 1.00 94.56 88 ARG A O 1
ATOM 646 N N . ARG A 1 89 ? -4.401 6.880 5.751 1.00 93.38 89 ARG A N 1
ATOM 647 C CA . ARG A 1 89 ? -5.796 6.691 6.190 1.00 93.38 89 ARG A CA 1
ATOM 648 C C . ARG A 1 89 ? -6.147 5.244 6.546 1.00 93.38 89 ARG A C 1
ATOM 650 O O . ARG A 1 89 ? -7.124 5.023 7.266 1.00 93.38 89 ARG A O 1
ATOM 657 N N . PHE A 1 90 ? -5.375 4.280 6.050 1.00 94.19 90 PHE A N 1
ATOM 658 C CA . PHE A 1 90 ? -5.631 2.851 6.199 1.00 94.19 90 PHE A CA 1
ATOM 659 C C . PHE A 1 90 ? -5.839 2.390 7.650 1.00 94.19 90 PHE A C 1
ATOM 661 O O . PHE A 1 90 ? -6.832 1.701 7.870 1.00 94.19 90 PHE A O 1
ATOM 668 N N . PRO A 1 91 ? -5.029 2.789 8.656 1.00 93.00 91 PRO A N 1
ATOM 669 C CA . PRO A 1 91 ? -5.227 2.349 10.037 1.00 93.00 91 PRO A CA 1
ATOM 670 C C . PRO A 1 91 ? -6.643 2.645 10.546 1.00 93.00 91 PRO A C 1
ATOM 672 O O . PRO A 1 91 ? -7.297 1.767 11.098 1.00 93.00 91 PRO A O 1
ATOM 675 N N . TRP A 1 92 ? -7.170 3.849 10.289 1.00 92.88 92 TRP A N 1
ATOM 676 C CA . TRP A 1 92 ? -8.536 4.215 10.684 1.00 92.88 92 TRP A CA 1
ATOM 677 C C . TRP A 1 92 ? -9.608 3.512 9.845 1.00 92.88 92 TRP A C 1
ATOM 679 O O . TRP A 1 92 ? -10.697 3.234 10.343 1.00 92.88 92 TRP A O 1
ATOM 689 N N . ALA A 1 93 ? -9.344 3.247 8.563 1.00 93.38 93 ALA A N 1
ATOM 690 C CA . ALA A 1 93 ? -10.264 2.485 7.722 1.00 93.38 93 ALA A CA 1
ATOM 691 C C . ALA A 1 93 ? -10.366 1.025 8.182 1.00 93.38 93 ALA A C 1
ATOM 693 O O . ALA A 1 93 ? -11.474 0.498 8.271 1.00 93.38 93 ALA A O 1
ATOM 694 N N . ALA A 1 94 ? -9.235 0.407 8.519 1.00 92.12 94 ALA A N 1
ATOM 695 C CA . ALA A 1 94 ? -9.164 -0.940 9.064 1.00 92.12 94 ALA A CA 1
ATOM 696 C C . ALA A 1 94 ? -9.862 -1.014 10.428 1.00 92.12 94 ALA A C 1
ATOM 698 O O . ALA A 1 94 ? -10.687 -1.898 10.644 1.00 92.12 94 ALA A O 1
ATOM 699 N N . ASP A 1 95 ? -9.614 -0.037 11.307 1.00 90.25 95 ASP A N 1
ATOM 700 C CA . ASP A 1 95 ? -10.248 0.042 12.628 1.00 90.25 95 ASP A CA 1
ATOM 701 C C . ASP A 1 95 ? -11.777 0.113 12.552 1.00 90.25 95 ASP A C 1
ATOM 703 O O . ASP A 1 95 ? -12.484 -0.535 13.322 1.00 90.25 95 ASP A O 1
ATOM 707 N N . ALA A 1 96 ? -12.276 0.876 11.576 1.00 92.31 96 ALA A N 1
ATOM 708 C CA . ALA A 1 96 ? -13.695 1.063 11.310 1.00 92.31 96 ALA A CA 1
ATOM 709 C C . ALA A 1 96 ? -14.331 -0.072 10.480 1.00 92.31 96 ALA A C 1
ATOM 711 O O . ALA A 1 96 ? -15.501 0.042 10.120 1.00 92.31 96 ALA A O 1
ATOM 712 N N . GLY A 1 97 ? -13.583 -1.124 10.121 1.00 92.94 97 GLY A N 1
ATOM 713 C CA . GLY A 1 97 ? -14.087 -2.227 9.293 1.00 92.94 97 GLY A CA 1
ATOM 714 C C . GLY A 1 97 ? -14.469 -1.814 7.865 1.00 92.94 97 GLY A C 1
ATOM 715 O O . GLY A 1 97 ? -15.344 -2.425 7.263 1.00 92.94 97 GLY A O 1
ATOM 716 N N . ARG A 1 98 ? -13.852 -0.753 7.328 1.00 94.19 98 ARG A N 1
ATOM 717 C CA . ARG A 1 98 ? -14.129 -0.215 5.981 1.00 94.19 98 ARG A C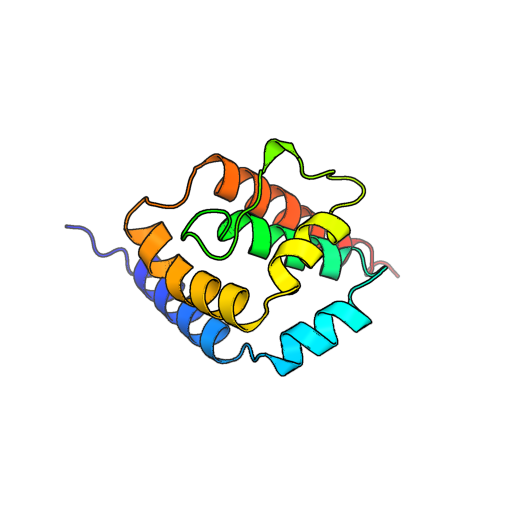A 1
ATOM 718 C C . ARG A 1 98 ? -13.208 -0.764 4.894 1.00 94.19 98 ARG A C 1
ATOM 720 O O . ARG A 1 98 ? -13.334 -0.360 3.743 1.00 94.19 98 ARG A O 1
ATOM 727 N N . VAL A 1 99 ? -12.265 -1.631 5.251 1.00 95.81 99 VAL A N 1
ATOM 728 C CA . VAL A 1 99 ? -11.384 -2.300 4.290 1.00 95.81 99 VAL A CA 1
ATOM 729 C C . VAL A 1 99 ? -12.079 -3.585 3.826 1.00 95.81 99 VAL A C 1
ATOM 731 O O . VAL A 1 99 ? -12.384 -4.418 4.681 1.00 95.81 99 VAL A O 1
ATOM 734 N N . PRO A 1 100 ? -12.335 -3.758 2.518 1.00 95.00 100 PRO A N 1
ATOM 735 C CA . PRO A 1 100 ? -12.890 -4.994 1.974 1.00 95.00 100 PRO A CA 1
ATOM 736 C C . PRO A 1 100 ? -12.054 -6.228 2.339 1.00 95.00 100 PRO A C 1
ATOM 738 O O . PRO A 1 100 ? -10.826 -6.162 2.415 1.00 95.00 100 PRO A O 1
ATOM 741 N N . GLU A 1 101 ? -12.702 -7.370 2.551 1.00 95.19 101 GLU A N 1
ATOM 742 C CA . GLU A 1 101 ? -12.007 -8.596 2.960 1.00 95.19 101 GLU A CA 1
ATOM 743 C C . GLU A 1 101 ? -11.070 -9.110 1.858 1.00 95.19 101 GLU A C 1
ATOM 745 O O . GLU A 1 101 ? -9.943 -9.517 2.141 1.00 95.19 101 GLU A O 1
ATOM 750 N N . GLU A 1 102 ? -11.477 -9.001 0.592 1.00 96.12 102 GLU A N 1
ATOM 751 C CA . GLU A 1 102 ? -10.658 -9.376 -0.559 1.00 96.12 102 GLU A CA 1
ATOM 752 C C . GLU A 1 102 ? -9.336 -8.597 -0.620 1.00 96.12 102 GLU A C 1
ATOM 754 O O . GLU A 1 102 ? -8.307 -9.156 -1.003 1.00 96.12 102 GLU A O 1
ATOM 759 N N . ASN A 1 103 ? -9.330 -7.340 -0.166 1.00 96.69 103 ASN A N 1
ATOM 760 C CA . ASN A 1 103 ? -8.114 -6.541 -0.073 1.00 96.69 103 ASN A CA 1
ATOM 761 C C . ASN A 1 103 ? -7.156 -7.117 0.962 1.00 96.69 103 ASN A C 1
ATOM 763 O O . ASN A 1 103 ? -5.955 -7.180 0.718 1.00 96.69 103 ASN A O 1
ATOM 767 N N . ILE A 1 104 ? -7.682 -7.522 2.122 1.00 95.81 104 ILE A N 1
ATOM 768 C CA . ILE A 1 104 ? -6.890 -8.082 3.221 1.00 95.81 104 ILE A CA 1
ATOM 769 C C . ILE A 1 104 ? -6.284 -9.417 2.786 1.00 95.81 104 ILE A C 1
ATOM 771 O O . ILE A 1 104 ? -5.101 -9.660 3.027 1.00 95.81 104 ILE A O 1
ATOM 775 N N . VAL A 1 105 ? -7.074 -10.266 2.124 1.00 96.81 105 VAL A N 1
ATOM 776 C CA . VAL A 1 105 ? -6.616 -11.560 1.601 1.00 96.81 105 VAL A CA 1
ATOM 777 C C . VAL A 1 105 ? -5.514 -11.364 0.560 1.00 96.81 105 VAL A C 1
ATOM 779 O O . VAL A 1 105 ? -4.453 -11.977 0.681 1.00 96.81 105 VAL A O 1
ATOM 782 N N . ALA A 1 106 ? -5.715 -10.476 -0.416 1.00 96.56 106 ALA A N 1
ATOM 783 C CA . ALA A 1 106 ? -4.716 -10.202 -1.446 1.00 96.56 106 ALA A CA 1
ATOM 784 C C . ALA A 1 106 ? -3.452 -9.544 -0.875 1.00 96.56 106 ALA A C 1
ATOM 786 O O . ALA A 1 106 ? -2.340 -9.966 -1.187 1.00 96.56 106 ALA A O 1
ATOM 787 N N . ALA A 1 107 ? -3.601 -8.559 0.016 1.00 97.06 107 ALA A N 1
ATOM 788 C CA . ALA A 1 107 ? -2.469 -7.914 0.673 1.00 97.06 107 ALA A CA 1
ATOM 789 C C . ALA A 1 107 ? -1.631 -8.922 1.464 1.00 97.06 107 ALA A C 1
ATOM 791 O O . ALA A 1 107 ? -0.407 -8.912 1.367 1.00 97.06 107 ALA A O 1
ATOM 792 N N . ARG A 1 108 ? -2.287 -9.828 2.200 1.00 96.44 108 ARG A N 1
ATOM 793 C CA . ARG A 1 108 ? -1.616 -10.905 2.930 1.00 96.44 108 ARG A CA 1
ATOM 794 C C . ARG A 1 108 ? -0.883 -11.854 1.989 1.00 96.44 108 ARG A C 1
ATOM 796 O O . ARG A 1 108 ? 0.254 -12.199 2.275 1.00 96.44 108 ARG A O 1
ATOM 803 N N . HIS A 1 109 ? -1.511 -12.253 0.884 1.00 95.62 109 HIS A N 1
ATOM 804 C CA . HIS A 1 109 ? -0.894 -13.137 -0.103 1.00 95.62 109 HIS A CA 1
ATOM 805 C C . HIS A 1 109 ? 0.438 -12.570 -0.617 1.00 95.62 109 HIS A C 1
ATOM 807 O O . HIS A 1 109 ? 1.469 -13.230 -0.500 1.00 95.62 109 HIS A O 1
ATOM 813 N N . PHE A 1 110 ? 0.439 -11.320 -1.089 1.00 96.44 110 PHE A N 1
ATOM 814 C CA . PHE A 1 110 ? 1.657 -10.678 -1.586 1.00 96.44 110 PHE A CA 1
ATOM 815 C C . PHE A 1 110 ? 2.669 -10.354 -0.477 1.00 96.44 110 PHE A C 1
ATOM 817 O O . PHE A 1 110 ? 3.870 -10.457 -0.704 1.00 96.44 110 PHE A O 1
ATOM 824 N N . ALA A 1 111 ? 2.218 -10.017 0.737 1.00 95.31 111 ALA A N 1
ATOM 825 C CA . ALA A 1 111 ? 3.120 -9.828 1.875 1.00 95.31 111 ALA A CA 1
ATOM 826 C C . ALA A 1 111 ? 3.876 -11.124 2.215 1.00 95.31 111 ALA A C 1
ATOM 828 O O . ALA A 1 111 ? 5.089 -11.098 2.390 1.00 95.31 111 ALA A O 1
ATOM 829 N N . THR A 1 112 ? 3.189 -12.269 2.215 1.00 94.88 112 THR A N 1
ATOM 830 C CA . THR A 1 112 ? 3.826 -13.574 2.437 1.00 94.88 112 THR A CA 1
ATOM 831 C C . THR A 1 112 ? 4.796 -13.946 1.312 1.00 94.88 112 THR A C 1
ATOM 833 O O . THR A 1 112 ? 5.837 -14.534 1.590 1.00 94.88 112 THR A O 1
ATOM 836 N N . MET A 1 113 ? 4.515 -13.581 0.054 1.00 91.19 113 MET A N 1
ATOM 837 C CA . MET A 1 113 ? 5.484 -13.764 -1.040 1.00 91.19 113 MET A CA 1
ATOM 838 C C . MET A 1 113 ? 6.772 -12.969 -0.794 1.00 91.19 113 MET A C 1
ATOM 840 O O . MET A 1 113 ? 7.864 -13.513 -0.944 1.00 91.19 113 MET A O 1
ATOM 844 N N . ALA A 1 114 ? 6.648 -11.716 -0.348 1.00 91.50 114 ALA A N 1
ATOM 845 C CA . ALA A 1 114 ? 7.799 -10.881 -0.013 1.00 91.50 114 ALA A CA 1
ATOM 846 C C . ALA A 1 114 ? 8.624 -11.441 1.162 1.00 91.50 114 ALA A C 1
ATOM 848 O O . ALA A 1 114 ? 9.845 -11.307 1.174 1.00 91.50 114 ALA A O 1
ATOM 849 N N . GLU A 1 115 ? 7.971 -12.074 2.141 1.00 87.94 115 GLU A N 1
ATOM 850 C CA . GLU A 1 115 ? 8.634 -12.737 3.271 1.00 87.94 115 GLU A CA 1
ATOM 851 C C . GLU A 1 115 ? 9.351 -14.029 2.840 1.00 87.94 115 GLU A C 1
ATOM 853 O O . GLU A 1 115 ? 10.485 -14.269 3.253 1.00 87.94 115 GLU A O 1
ATOM 858 N N . GLY A 1 116 ? 8.721 -14.842 1.984 1.00 75.44 116 GLY A N 1
ATOM 859 C CA . GLY A 1 116 ? 9.251 -16.138 1.541 1.00 75.44 116 GLY A CA 1
ATOM 860 C C . GLY A 1 116 ? 10.481 -16.050 0.631 1.00 75.44 116 GLY A C 1
ATOM 861 O O . GLY A 1 116 ? 11.323 -16.944 0.639 1.00 75.44 116 GLY A O 1
ATOM 862 N N . GLU A 1 117 ? 10.638 -14.962 -0.121 1.00 58.91 117 GLU A N 1
ATOM 863 C CA . GLU A 1 117 ? 11.843 -14.722 -0.929 1.00 58.91 117 GLU A CA 1
ATOM 864 C C . GLU A 1 117 ? 13.034 -14.207 -0.110 1.00 58.91 117 GLU A C 1
ATOM 866 O O . GLU A 1 117 ? 14.181 -14.343 -0.540 1.00 58.91 117 GLU A O 1
ATOM 871 N N . GLY A 1 118 ? 12.790 -13.674 1.092 1.00 51.53 118 GLY A N 1
ATOM 872 C CA . GLY A 1 118 ? 13.847 -13.300 2.033 1.00 51.53 118 GLY A CA 1
ATOM 873 C C . GLY A 1 118 ? 14.611 -14.499 2.609 1.00 51.53 118 GLY A C 1
ATOM 874 O O . GLY A 1 118 ? 15.749 -14.335 3.046 1.00 51.53 118 GLY A O 1
ATOM 875 N N . ASP A 1 119 ? 14.019 -15.698 2.571 1.00 47.84 119 ASP A N 1
ATOM 876 C CA . ASP A 1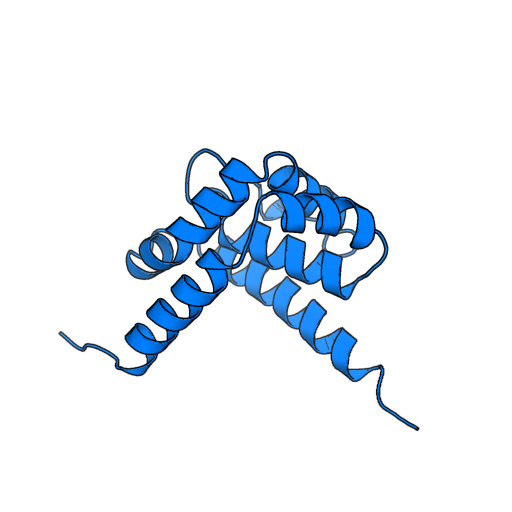 119 ? 14.542 -16.912 3.218 1.00 47.84 119 ASP A CA 1
ATOM 877 C C . ASP A 1 119 ? 15.409 -17.782 2.279 1.00 47.84 119 ASP A C 1
ATOM 879 O O . ASP A 1 119 ? 16.301 -18.503 2.721 1.00 47.84 119 ASP A O 1
ATOM 883 N N . MET A 1 120 ? 15.255 -17.665 0.952 1.00 46.31 120 MET A N 1
ATOM 884 C CA . MET A 1 120 ? 16.087 -18.411 -0.016 1.00 46.31 120 MET A CA 1
ATOM 885 C C . MET A 1 120 ? 17.460 -17.769 -0.306 1.00 46.31 120 MET A C 1
ATOM 887 O O . MET A 1 120 ? 18.238 -18.309 -1.092 1.00 46.31 120 MET A O 1
ATOM 891 N N . GLY A 1 121 ? 17.783 -16.638 0.331 1.00 43.81 121 GLY A N 1
ATOM 892 C CA . GLY A 1 121 ? 19.072 -15.942 0.207 1.00 43.81 121 GLY A CA 1
ATOM 893 C C . GLY A 1 121 ? 20.104 -16.270 1.295 1.00 43.81 121 GLY A C 1
ATOM 894 O O . GLY A 1 121 ? 21.211 -15.730 1.254 1.00 43.81 121 GLY A O 1
ATOM 895 N N . GLN A 1 122 ? 19.773 -17.121 2.273 1.00 43.78 122 GLN A N 1
ATOM 896 C CA . GLN A 1 122 ? 20.675 -17.513 3.361 1.00 43.78 122 GLN A CA 1
ATOM 897 C C . GLN A 1 122 ? 20.751 -19.036 3.514 1.00 43.78 122 GLN A C 1
ATOM 899 O O . GLN A 1 122 ? 20.189 -19.611 4.436 1.00 43.78 122 GLN A O 1
ATOM 904 N N . HIS A 1 123 ? 21.522 -19.697 2.654 1.00 32.56 123 HIS A N 1
ATOM 905 C CA . HIS A 1 123 ? 22.179 -20.957 3.010 1.00 32.56 123 HIS A CA 1
ATOM 906 C C . HIS A 1 123 ? 23.567 -21.024 2.331 1.00 32.56 123 HIS A C 1
ATOM 908 O O . HIS A 1 123 ? 23.723 -20.455 1.251 1.00 32.56 123 HIS A O 1
ATOM 914 N N . PRO A 1 124 ? 24.579 -21.600 3.016 1.00 44.50 124 PRO A N 1
ATOM 915 C CA . PRO A 1 124 ? 26.014 -21.342 2.823 1.00 44.50 124 PRO A CA 1
ATOM 916 C C . PRO A 1 124 ? 26.625 -21.914 1.540 1.00 44.50 124 PRO A C 1
ATOM 918 O O . PRO A 1 124 ? 26.101 -22.926 1.023 1.00 44.50 124 PRO A O 1
#

Organism: NCBI:txid1333877

Foldseek 3Di:
DDPPVVLVVVLVVQLVVLVPDDLVVLVVLLVPVVPPLLSLLQLLLLLLLLDPLDPLSHADLVPADPVRRNVRSCSLSVCVVSSSVSSSCSSVCVVVVNGDPSSVVSSVVSNVSSVVVVPVVDDD

Radius of gyration: 14.82 Å; chains: 1; bounding box: 41×33×39 Å

pLDDT: mean 89.13, std 13.65, range [32.56, 97.5]

Secondary structure (DSSP, 8-state):
----HHHHHHHHHHHHHHHS--HHHHHHHHHHSTT-HHHHHHHHHHHHHTTTSSTTS---GGG--SSS-HHHHHHHHTSHHHHHHHHHHHHHHHHTT-S-HHHHHHHHHHHHHHHHHTTTT---

Sequence (124 aa):
GRDDPGRAAAFEALKSTLDDISVKSILDFRVMGAGVPVAEAVATAAACAIANVDDTVVLRIGDINPDEPWPNALKALAKPGHFINTLRRFPWAADAGRVPEENIVAARHFATMAEGEGDMGQHP